Protein AF-A0A646QDD4-F1 (afdb_monomer_lite)

Sequence (176 aa):
MDSFENNEHTEEDLTSLFKNSVLDFIQSNGWLILLVCAIVCLLWKHIRAKFWLWEQSRSREKFFAAYHQDPKLVLERQEALEASRKRLQEQHDAQAELFLAKIKKREVGKCQDKVNEWEKLKVGAAYRSKLKLEEEPPPKRKTLPKSKIKNDYNPLMGSGGTSFRPSRS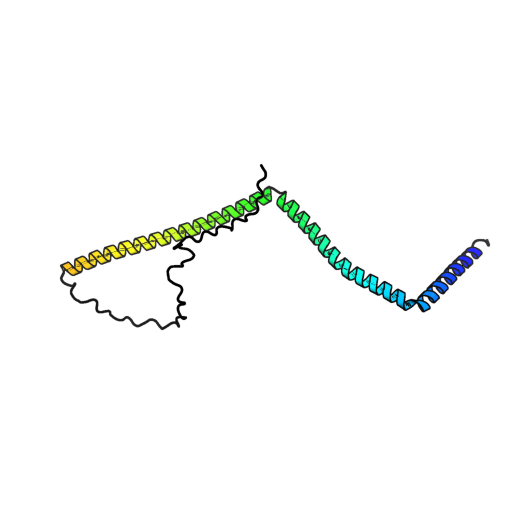ADCNSGG

Foldseek 3Di:
DPVVVVVVVVVVVVVVVVVVVVVVCCVVPVVVVVVVVVVVVVVCVVVVVVVVVVVVVVVVVVVVVCCVPDVVNVVVVVVVVVVVVVVVVVVVVVVVVVVVVVVVVVVVVVVVVVVVQVVCVVVVNNPPDPPDPPDDDDPDDPDDPPDPPPPQDPVVPDPDDPPPDPPPPPPDDDDD

Secondary structure (DSSP, 8-state):
--TTHHHHHHHHHHHHHHHHHHHHHHHHHHHHHHHHHHHHHHHHHHHHHHHHHHHHHHHHHHHHHHHHH-HHHHHHHHHHHHHHHHHHHHHHHHHHHHHHHHHHHHHHHHHHHHHHHHHHHHTTGGGS--------PPP-----------TT--TTT-SS----PPP---------

Radius of gyration: 45.16 Å; chains: 1; bounding box: 78×61×136 Å

Structure (mmCIF, N/CA/C/O backbone):
data_AF-A0A646QDD4-F1
#
_entry.id   AF-A0A646QDD4-F1
#
loop_
_atom_site.group_PDB
_atom_site.id
_atom_site.type_symbol
_atom_site.label_atom_id
_atom_site.label_alt_id
_atom_site.label_comp_id
_atom_site.label_asym_id
_atom_site.label_entity_id
_atom_site.label_seq_id
_atom_site.pdbx_PDB_ins_code
_atom_site.Cartn_x
_atom_site.Cartn_y
_atom_site.Cartn_z
_atom_site.occupancy
_atom_site.B_iso_or_equiv
_atom_site.auth_seq_id
_atom_site.auth_comp_id
_atom_site.auth_asym_id
_atom_site.auth_atom_id
_atom_site.pdbx_PDB_model_num
ATOM 1 N N . MET A 1 1 ? 35.254 -22.910 -72.976 1.00 56.84 1 MET A N 1
ATOM 2 C CA . MET A 1 1 ? 34.538 -22.955 -71.685 1.00 56.84 1 MET A CA 1
ATOM 3 C C . MET A 1 1 ? 35.250 -22.023 -70.699 1.00 56.84 1 MET A C 1
ATOM 5 O O . MET A 1 1 ? 35.274 -22.277 -69.509 1.00 56.84 1 MET A O 1
ATOM 9 N N . ASP A 1 2 ? 35.775 -20.890 -71.185 1.00 57.75 2 ASP A N 1
ATOM 10 C CA . ASP A 1 2 ? 36.961 -20.270 -70.562 1.00 57.75 2 ASP A CA 1
ATOM 11 C C . ASP A 1 2 ? 36.617 -18.925 -69.894 1.00 57.75 2 ASP A C 1
ATOM 13 O O . ASP A 1 2 ? 37.466 -18.229 -69.350 1.00 57.75 2 ASP A O 1
ATOM 17 N N . SER A 1 3 ? 35.341 -18.529 -69.939 1.00 59.41 3 SER A N 1
ATOM 18 C CA . SER A 1 3 ? 34.840 -17.290 -69.329 1.00 59.41 3 SER A CA 1
ATOM 19 C C . SER A 1 3 ? 34.386 -17.473 -67.876 1.00 59.41 3 SER A C 1
ATOM 21 O O . SER A 1 3 ? 34.140 -16.481 -67.198 1.00 59.41 3 SER A O 1
ATOM 23 N N . PHE A 1 4 ? 34.265 -18.716 -67.391 1.00 55.56 4 PHE A N 1
ATOM 24 C CA . PHE A 1 4 ? 33.913 -19.007 -65.995 1.00 55.56 4 PHE A CA 1
ATOM 25 C C . PHE A 1 4 ? 35.151 -19.059 -65.084 1.00 55.56 4 PHE A C 1
ATOM 27 O O . PHE A 1 4 ? 35.117 -18.467 -64.012 1.00 55.56 4 PHE A O 1
ATOM 34 N N . GLU A 1 5 ? 36.269 -19.632 -65.543 1.00 61.84 5 GLU A N 1
ATOM 35 C CA . GLU A 1 5 ? 37.515 -19.724 -64.753 1.00 61.84 5 GLU A CA 1
ATOM 36 C C . GLU A 1 5 ? 38.149 -18.350 -64.473 1.00 61.84 5 GLU A C 1
ATOM 38 O O . GLU A 1 5 ? 38.675 -18.104 -63.392 1.00 61.84 5 GLU A O 1
ATOM 43 N N . ASN A 1 6 ? 38.039 -17.403 -65.412 1.00 64.25 6 ASN A N 1
ATOM 44 C CA . ASN A 1 6 ? 38.593 -16.059 -65.230 1.00 64.25 6 ASN A CA 1
ATOM 45 C C . ASN A 1 6 ? 37.844 -15.226 -64.172 1.00 64.25 6 ASN A C 1
ATOM 47 O O . ASN A 1 6 ? 38.465 -14.394 -63.519 1.00 64.25 6 ASN A O 1
ATOM 51 N N . ASN A 1 7 ? 36.537 -15.449 -63.981 1.00 63.25 7 ASN A N 1
ATOM 52 C CA . ASN A 1 7 ? 35.756 -14.714 -62.979 1.00 63.25 7 ASN A CA 1
ATOM 53 C C . ASN A 1 7 ? 36.015 -15.226 -61.554 1.00 63.25 7 ASN A C 1
ATOM 55 O O . ASN A 1 7 ? 36.065 -14.426 -60.623 1.00 63.25 7 ASN A O 1
ATOM 59 N N . GLU A 1 8 ? 36.236 -16.533 -61.374 1.00 67.19 8 GLU A N 1
ATOM 60 C CA . GLU A 1 8 ? 36.577 -17.094 -60.058 1.00 67.19 8 GLU A CA 1
ATOM 61 C C . GLU A 1 8 ? 37.909 -16.539 -59.542 1.00 67.19 8 GLU A C 1
ATOM 63 O O . GLU A 1 8 ? 37.991 -16.105 -58.395 1.00 67.19 8 GLU A O 1
ATOM 68 N N . HIS A 1 9 ? 38.927 -16.435 -60.400 1.00 67.81 9 HIS A N 1
ATOM 69 C CA . HIS A 1 9 ? 40.207 -15.841 -60.008 1.00 67.81 9 HIS A CA 1
ATOM 70 C C . HIS A 1 9 ? 40.091 -14.356 -59.641 1.00 67.81 9 HIS A C 1
ATOM 72 O O . HIS A 1 9 ? 40.696 -13.930 -58.660 1.00 67.81 9 HIS A O 1
ATOM 78 N N . THR A 1 10 ? 39.267 -13.575 -60.350 1.00 73.12 10 THR A N 1
ATOM 79 C CA . THR A 1 10 ? 39.078 -12.155 -60.014 1.00 73.12 10 THR A CA 1
ATOM 80 C C . THR A 1 10 ? 38.337 -11.942 -58.695 1.00 73.12 10 THR A C 1
ATOM 82 O O . THR A 1 10 ? 38.666 -11.011 -57.965 1.00 73.12 10 THR A O 1
ATOM 85 N N . GLU A 1 11 ? 37.368 -12.792 -58.347 1.00 76.50 11 GLU A N 1
ATOM 86 C CA . GLU A 1 11 ? 36.663 -12.705 -57.059 1.00 76.50 11 GLU A CA 1
ATOM 87 C C . GLU A 1 11 ? 37.582 -13.118 -55.893 1.00 76.50 11 GLU A C 1
ATOM 89 O O . GLU A 1 11 ? 37.599 -12.475 -54.839 1.00 76.50 11 GLU A O 1
ATOM 94 N N . GLU A 1 12 ? 38.425 -14.136 -56.085 1.00 79.50 12 GLU A N 1
ATOM 95 C CA . GLU A 1 12 ? 39.442 -14.524 -55.098 1.00 79.50 12 GLU A CA 1
ATOM 96 C C . GLU A 1 12 ? 40.524 -13.439 -54.925 1.00 79.50 12 GLU A C 1
ATOM 98 O O . GLU A 1 12 ? 40.946 -13.140 -53.801 1.00 79.50 12 GLU A O 1
ATOM 103 N N . ASP A 1 13 ? 40.906 -12.753 -56.002 1.00 81.56 13 ASP A N 1
ATOM 104 C CA . ASP A 1 13 ? 41.825 -11.615 -55.947 1.00 81.56 13 ASP A CA 1
ATOM 105 C C . ASP A 1 13 ? 41.195 -10.414 -55.223 1.00 81.56 13 ASP A C 1
ATOM 107 O O . ASP A 1 13 ? 41.808 -9.830 -54.329 1.00 81.56 13 ASP A O 1
ATOM 111 N N . LEU A 1 14 ? 39.939 -10.069 -55.515 1.00 80.62 14 LEU A N 1
ATOM 112 C CA . LEU A 1 14 ? 39.234 -8.981 -54.827 1.00 80.62 14 LEU A CA 1
ATOM 113 C C . LEU A 1 14 ? 39.031 -9.280 -53.338 1.00 80.62 14 LEU A C 1
ATOM 115 O O . LEU A 1 14 ? 39.243 -8.406 -52.488 1.00 80.62 14 LEU A O 1
ATOM 119 N N . THR A 1 15 ? 38.656 -10.515 -52.997 1.00 84.00 15 THR A N 1
ATOM 120 C CA . THR A 1 15 ? 38.485 -10.909 -51.596 1.00 84.00 15 THR A CA 1
ATOM 121 C C . THR A 1 15 ? 39.816 -10.971 -50.858 1.00 84.00 15 THR A C 1
ATOM 123 O O . THR A 1 15 ? 39.854 -10.609 -49.681 1.00 84.00 15 THR A O 1
ATOM 126 N N . SER A 1 16 ? 40.912 -11.380 -51.503 1.00 83.50 16 SER A N 1
ATOM 127 C CA . SER A 1 16 ? 42.243 -11.387 -50.888 1.00 83.50 16 SER A CA 1
ATOM 128 C C . SER A 1 16 ? 42.789 -9.971 -50.683 1.00 83.50 16 SER A C 1
ATOM 130 O O . SER A 1 16 ? 43.272 -9.670 -49.591 1.00 83.50 16 SER A O 1
ATOM 132 N N . LEU A 1 17 ? 42.615 -9.062 -51.648 1.00 85.75 17 LEU A N 1
ATOM 133 C CA . LEU A 1 17 ? 42.951 -7.641 -51.499 1.00 85.75 17 LEU A CA 1
ATOM 134 C C . LEU A 1 17 ? 42.150 -6.986 -50.365 1.00 85.75 17 LEU A C 1
ATOM 136 O O . LEU A 1 17 ? 42.719 -6.278 -49.531 1.00 85.75 17 LEU A O 1
ATOM 140 N N . PHE A 1 18 ? 40.846 -7.267 -50.284 1.00 88.31 18 PHE A N 1
ATOM 141 C CA . PHE A 1 18 ? 39.997 -6.780 -49.197 1.00 88.31 18 PHE A CA 1
ATOM 142 C C . PHE A 1 18 ? 40.416 -7.359 -47.841 1.00 88.31 18 PHE A C 1
ATOM 144 O O . PHE A 1 18 ? 40.567 -6.607 -46.881 1.00 88.31 18 PHE A O 1
ATOM 151 N N . LYS 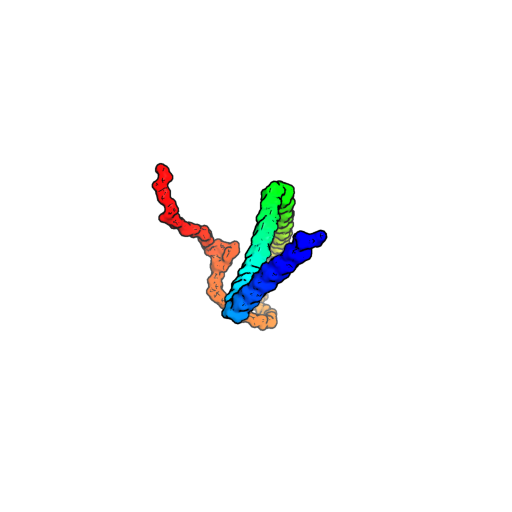A 1 19 ? 40.661 -8.673 -47.753 1.00 89.00 19 LYS A N 1
ATOM 152 C CA . LYS A 1 19 ? 41.146 -9.330 -46.527 1.00 89.00 19 LYS A CA 1
ATOM 153 C C . LYS A 1 19 ? 42.472 -8.731 -46.069 1.00 89.00 19 LYS A C 1
ATOM 155 O O . LYS A 1 19 ? 42.588 -8.407 -44.895 1.00 89.00 19 LYS A O 1
ATOM 160 N N . ASN A 1 20 ? 43.429 -8.535 -46.973 1.00 86.25 20 ASN A N 1
ATOM 161 C CA . ASN A 1 20 ? 44.737 -7.963 -46.653 1.00 86.25 20 ASN A CA 1
ATOM 162 C C . ASN A 1 20 ? 44.613 -6.508 -46.183 1.00 86.25 20 ASN A C 1
ATOM 164 O O . ASN A 1 20 ? 45.191 -6.145 -45.166 1.00 86.25 20 ASN A O 1
ATOM 168 N N . SER A 1 21 ? 43.784 -5.698 -46.847 1.00 85.62 21 SER A N 1
ATOM 169 C CA . SER A 1 21 ? 43.535 -4.309 -46.442 1.00 85.62 21 SER A CA 1
ATOM 170 C C . SER A 1 21 ? 42.830 -4.211 -45.084 1.00 85.62 21 SER A C 1
ATOM 172 O O . SER A 1 21 ? 43.204 -3.401 -44.235 1.00 85.62 21 SER A O 1
ATOM 174 N N . VAL A 1 22 ? 41.840 -5.073 -44.842 1.00 86.69 22 VAL A N 1
ATOM 175 C CA . VAL A 1 22 ? 41.144 -5.162 -43.555 1.00 86.69 22 VAL A CA 1
ATOM 176 C C . VAL A 1 22 ? 42.085 -5.677 -42.466 1.00 86.69 22 VAL A C 1
ATOM 178 O O . VAL A 1 22 ? 42.054 -5.149 -41.359 1.00 86.69 22 VAL A O 1
ATOM 181 N N . LEU A 1 23 ? 42.955 -6.645 -42.758 1.00 85.94 23 LEU A N 1
ATOM 182 C CA . LEU A 1 23 ? 43.960 -7.155 -41.822 1.00 85.94 23 LEU A CA 1
ATOM 183 C C . LEU A 1 23 ? 45.005 -6.095 -41.468 1.00 85.94 23 LEU A C 1
ATOM 185 O O . LEU A 1 23 ? 45.261 -5.905 -40.282 1.00 85.94 23 LEU A O 1
ATOM 189 N N . ASP A 1 24 ? 45.531 -5.353 -42.442 1.00 84.62 24 ASP A N 1
ATOM 190 C CA . ASP A 1 24 ? 46.452 -4.235 -42.198 1.00 84.62 24 ASP A CA 1
ATOM 191 C C . ASP A 1 24 ? 45.779 -3.135 -41.365 1.00 84.62 24 ASP A C 1
ATOM 193 O O . ASP A 1 24 ? 46.376 -2.570 -40.440 1.00 84.62 24 ASP A O 1
ATOM 197 N N . PHE A 1 25 ? 44.500 -2.856 -41.629 1.00 86.38 25 PHE A N 1
ATOM 198 C CA . PHE A 1 25 ? 43.710 -1.916 -40.839 1.00 86.38 25 PHE A CA 1
ATOM 199 C C . PHE A 1 25 ? 43.467 -2.421 -39.408 1.00 86.38 25 PHE A C 1
ATOM 201 O O . PHE A 1 25 ? 43.590 -1.650 -38.459 1.00 86.38 25 PHE A O 1
ATOM 208 N N . ILE A 1 26 ? 43.183 -3.712 -39.222 1.00 86.25 26 ILE A N 1
ATOM 209 C CA . ILE A 1 26 ? 43.022 -4.344 -37.903 1.00 86.25 26 ILE A CA 1
ATOM 210 C C . ILE A 1 26 ? 44.357 -4.382 -37.149 1.00 86.25 26 ILE A C 1
ATOM 212 O O . ILE A 1 26 ? 44.382 -4.146 -35.943 1.00 86.25 26 ILE A O 1
ATOM 216 N N . GLN A 1 27 ? 45.471 -4.648 -37.829 1.00 85.56 27 GLN A N 1
ATOM 217 C CA . GLN A 1 27 ? 46.797 -4.704 -37.216 1.00 85.56 27 GLN A CA 1
ATOM 218 C C . GLN A 1 27 ? 47.263 -3.312 -36.771 1.00 85.56 27 GLN A C 1
ATOM 220 O O . GLN A 1 27 ? 47.818 -3.168 -35.682 1.00 85.56 27 GLN A O 1
ATOM 225 N N . SER A 1 28 ? 46.993 -2.280 -37.574 1.00 86.31 28 SER A N 1
ATOM 226 C CA . SER A 1 28 ? 47.339 -0.888 -37.257 1.00 86.31 28 SER A CA 1
ATOM 227 C C . SER A 1 28 ? 46.369 -0.226 -36.269 1.00 86.31 28 SER A C 1
ATOM 229 O O . SER A 1 28 ? 46.791 0.561 -35.423 1.00 86.31 28 SER A O 1
ATOM 231 N N . ASN A 1 29 ? 45.075 -0.560 -36.329 1.00 87.94 29 ASN A N 1
ATOM 232 C CA . ASN A 1 29 ? 44.009 0.093 -35.559 1.00 87.94 29 ASN A CA 1
ATOM 233 C C . ASN A 1 29 ? 43.227 -0.861 -34.644 1.00 87.94 29 ASN A C 1
ATOM 235 O O . ASN A 1 29 ? 42.103 -0.559 -34.238 1.00 87.94 29 ASN A O 1
ATOM 239 N N . GLY A 1 30 ? 43.811 -1.996 -34.255 1.00 86.56 30 GLY A N 1
ATOM 240 C CA . GLY A 1 30 ? 43.146 -3.001 -33.415 1.00 86.56 30 GLY A CA 1
ATOM 241 C C . GLY A 1 30 ? 42.623 -2.441 -32.090 1.00 86.56 30 GLY A C 1
ATOM 242 O O . GLY A 1 30 ? 41.574 -2.853 -31.596 1.00 86.56 30 GLY A O 1
ATOM 243 N N . TRP A 1 31 ? 43.292 -1.417 -31.556 1.00 89.06 31 TRP A N 1
ATOM 244 C CA . TRP A 1 31 ? 42.856 -0.697 -30.361 1.00 89.06 31 TRP A CA 1
ATOM 245 C C . TRP A 1 31 ? 41.525 0.058 -30.554 1.00 89.06 31 TRP A C 1
ATOM 247 O O . TRP A 1 31 ? 40.720 0.107 -29.624 1.00 89.06 31 TRP A O 1
ATOM 257 N N . LEU A 1 32 ? 41.235 0.579 -31.755 1.00 90.75 32 LEU A N 1
ATOM 258 C CA . LEU A 1 32 ? 39.946 1.209 -32.069 1.00 90.75 32 LEU A CA 1
ATOM 259 C C . LEU A 1 32 ? 38.819 0.178 -32.094 1.00 90.75 32 LEU A C 1
ATOM 261 O O . LEU A 1 32 ? 37.732 0.448 -31.593 1.00 90.75 32 LEU A O 1
ATOM 265 N N . ILE A 1 33 ? 39.083 -1.021 -32.616 1.00 89.88 33 ILE A N 1
ATOM 266 C CA . ILE A 1 33 ? 38.105 -2.118 -32.639 1.00 89.88 33 ILE A CA 1
ATOM 267 C C . ILE A 1 33 ? 37.765 -2.546 -31.210 1.00 89.88 33 ILE A C 1
ATOM 269 O O . ILE A 1 33 ? 36.594 -2.751 -30.889 1.00 89.88 33 ILE A O 1
ATOM 273 N N . LEU A 1 34 ? 38.763 -2.603 -30.323 1.00 89.94 34 LEU A N 1
ATOM 274 C CA . LEU A 1 34 ? 38.538 -2.852 -28.899 1.00 89.94 34 LEU A CA 1
ATOM 275 C C . LEU A 1 34 ? 37.721 -1.735 -28.240 1.00 89.94 34 LEU A C 1
ATOM 277 O O . LEU A 1 34 ? 36.808 -2.041 -27.474 1.00 89.94 34 LEU A O 1
ATOM 281 N N . LEU A 1 35 ? 37.982 -0.462 -28.561 1.00 93.38 35 LEU A N 1
ATOM 282 C CA . LEU A 1 35 ? 37.178 0.658 -28.059 1.00 93.38 35 LEU A CA 1
ATOM 283 C C . LEU A 1 35 ? 35.732 0.601 -28.552 1.00 93.38 35 LEU A C 1
ATOM 285 O O . LEU A 1 35 ? 34.811 0.751 -27.751 1.00 93.38 35 LEU A O 1
ATOM 289 N N . VAL A 1 36 ? 35.510 0.334 -29.838 1.00 93.62 36 VAL A N 1
ATOM 290 C CA . VAL A 1 36 ? 34.164 0.181 -30.404 1.00 93.62 36 VAL A CA 1
ATOM 291 C C . VAL A 1 36 ? 33.445 -0.999 -29.753 1.00 93.62 36 VAL A C 1
ATOM 293 O O . VAL A 1 36 ? 32.302 -0.856 -29.322 1.00 93.62 36 VAL A O 1
ATOM 296 N N . CYS A 1 37 ? 34.117 -2.140 -29.596 1.00 92.75 37 CYS A N 1
ATOM 297 C CA . CYS A 1 37 ? 33.562 -3.309 -28.919 1.00 92.75 37 CYS A CA 1
ATOM 298 C C . CYS A 1 37 ? 33.210 -3.002 -27.452 1.00 92.75 37 CYS A C 1
ATOM 300 O O . CYS A 1 37 ? 32.121 -3.351 -26.989 1.00 92.75 37 CYS A O 1
ATOM 302 N N . ALA A 1 38 ? 34.077 -2.279 -26.736 1.00 93.50 38 ALA A N 1
ATOM 303 C CA . ALA A 1 38 ? 33.818 -1.832 -25.371 1.00 93.50 38 ALA A CA 1
ATOM 304 C C . ALA A 1 38 ? 32.594 -0.904 -25.301 1.00 93.50 38 ALA A C 1
ATOM 306 O O . ALA A 1 38 ? 31.716 -1.117 -24.464 1.00 93.50 38 ALA A O 1
ATOM 307 N N . ILE A 1 39 ? 32.484 0.069 -26.210 1.00 94.12 39 ILE A N 1
ATOM 308 C CA . ILE A 1 39 ? 31.334 0.979 -26.311 1.00 94.12 39 ILE A CA 1
ATOM 309 C C . ILE A 1 39 ? 30.048 0.189 -26.579 1.00 94.12 39 ILE A C 1
ATOM 311 O O . ILE A 1 39 ? 29.077 0.349 -25.841 1.00 94.12 39 ILE A O 1
ATOM 315 N N . VAL A 1 40 ? 30.038 -0.716 -27.562 1.00 94.88 40 VAL A N 1
ATOM 316 C CA . VAL A 1 40 ? 28.872 -1.561 -27.879 1.00 94.88 40 VAL A CA 1
ATOM 317 C C . VAL A 1 40 ? 28.475 -2.427 -26.682 1.00 94.88 40 VAL A C 1
ATOM 319 O O . VAL A 1 40 ? 27.292 -2.508 -26.346 1.00 94.88 40 VAL A O 1
ATOM 322 N N . CYS A 1 41 ? 29.442 -3.015 -25.975 1.00 94.62 41 CYS A N 1
ATOM 323 C CA . CYS A 1 41 ? 29.181 -3.788 -24.760 1.00 94.62 41 CYS A CA 1
ATOM 324 C C . CYS A 1 41 ? 28.545 -2.931 -23.654 1.00 94.62 41 CYS A C 1
ATOM 326 O O . CYS A 1 41 ? 27.606 -3.378 -22.987 1.00 94.62 41 CYS A O 1
ATOM 328 N N . LEU A 1 42 ? 29.023 -1.699 -23.457 1.00 92.69 42 LEU A N 1
ATOM 329 C CA . LEU A 1 42 ? 28.454 -0.761 -22.485 1.00 92.69 42 LEU A CA 1
ATOM 330 C C . LEU A 1 42 ? 27.040 -0.318 -22.885 1.00 92.69 42 LEU A C 1
ATOM 332 O O . LEU A 1 42 ? 26.141 -0.310 -22.038 1.00 92.69 42 LEU A O 1
ATOM 336 N N . LEU A 1 43 ? 26.816 -0.028 -24.169 1.00 91.62 43 LEU A N 1
ATOM 337 C CA . LEU A 1 43 ? 25.496 0.303 -24.703 1.00 91.62 43 LEU A CA 1
ATOM 338 C C . LEU A 1 43 ? 24.520 -0.855 -24.504 1.00 91.62 43 LEU A C 1
ATOM 340 O O . LEU A 1 43 ? 23.413 -0.633 -24.018 1.00 91.62 43 LEU A O 1
ATOM 344 N N . TRP A 1 44 ? 24.923 -2.093 -24.794 1.00 92.38 44 TRP A N 1
ATOM 345 C CA . TRP A 1 44 ? 24.051 -3.254 -24.621 1.00 92.38 44 TRP A CA 1
ATOM 346 C C . TRP A 1 44 ? 23.672 -3.463 -23.151 1.00 92.38 44 TRP A C 1
ATOM 348 O O . TRP A 1 44 ? 22.494 -3.649 -22.834 1.00 92.38 44 TRP A O 1
ATOM 358 N N . LYS A 1 45 ? 24.636 -3.345 -22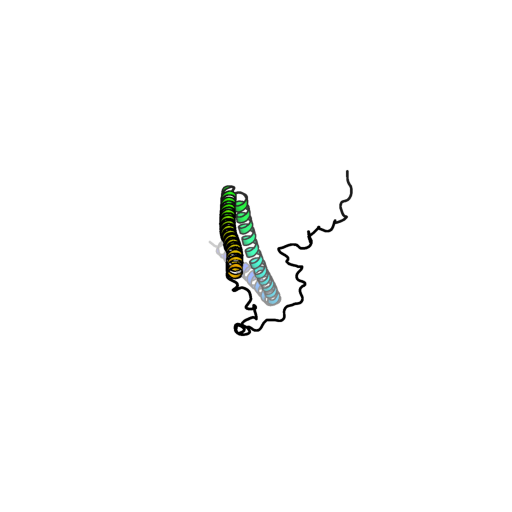.229 1.00 89.75 45 LYS A N 1
ATOM 359 C CA . LYS A 1 45 ? 24.360 -3.412 -20.784 1.00 89.75 45 LYS A CA 1
ATOM 360 C C . LYS A 1 45 ? 23.360 -2.340 -20.341 1.00 89.75 45 LYS A C 1
ATOM 362 O O . LYS A 1 45 ? 22.438 -2.641 -19.584 1.00 89.75 45 LYS A O 1
ATOM 367 N N . HIS A 1 46 ? 23.500 -1.115 -20.841 1.00 85.38 46 HIS A N 1
ATOM 368 C CA . HIS A 1 46 ? 22.635 0.004 -20.470 1.00 85.38 46 HIS A CA 1
ATOM 369 C C . HIS A 1 46 ? 21.234 -0.074 -21.107 1.00 85.38 46 HIS A C 1
ATOM 371 O O . HIS A 1 46 ? 20.229 0.216 -20.453 1.00 85.38 46 HIS A O 1
ATOM 377 N N . ILE A 1 47 ? 21.139 -0.516 -22.364 1.00 88.19 47 ILE A N 1
ATOM 378 C CA . ILE A 1 47 ? 19.869 -0.668 -23.087 1.00 88.19 47 ILE A CA 1
ATOM 379 C C . ILE A 1 47 ? 19.065 -1.845 -22.529 1.00 88.19 47 ILE A C 1
ATOM 381 O O . ILE A 1 47 ? 17.851 -1.725 -22.378 1.00 88.19 47 ILE A O 1
ATOM 385 N N . ARG A 1 48 ? 19.714 -2.952 -22.140 1.00 81.81 48 ARG A N 1
ATOM 386 C CA . ARG A 1 48 ? 19.029 -4.126 -21.573 1.00 81.81 48 ARG A CA 1
ATOM 387 C C . ARG A 1 48 ? 18.244 -3.791 -20.300 1.00 81.81 48 ARG A C 1
ATOM 389 O O . ARG A 1 48 ? 17.121 -4.262 -20.140 1.00 81.81 48 ARG A O 1
ATOM 396 N N . ALA A 1 49 ? 18.803 -2.953 -19.426 1.00 79.38 49 ALA A N 1
ATOM 397 C CA . ALA A 1 49 ? 18.123 -2.508 -18.208 1.00 79.38 49 ALA A CA 1
ATOM 398 C C . ALA A 1 49 ? 16.897 -1.633 -18.521 1.00 79.38 49 ALA A C 1
ATOM 400 O O . ALA A 1 49 ? 15.823 -1.829 -17.950 1.00 79.38 49 ALA A O 1
ATOM 401 N N . LYS A 1 50 ? 17.037 -0.701 -19.472 1.00 82.00 50 LYS A N 1
ATOM 402 C CA . LYS A 1 50 ? 15.939 0.178 -19.899 1.00 82.00 50 LYS A CA 1
ATOM 403 C C . LYS A 1 50 ? 14.831 -0.581 -20.628 1.00 82.00 50 LYS A C 1
ATOM 405 O O . LYS A 1 50 ? 13.663 -0.292 -20.400 1.00 82.00 50 LYS A O 1
ATOM 410 N N . PHE A 1 51 ? 15.183 -1.566 -21.450 1.00 83.19 51 PHE A N 1
ATOM 411 C CA . PHE A 1 51 ? 14.219 -2.395 -22.172 1.00 83.19 51 PHE A CA 1
ATOM 412 C C . PHE A 1 51 ? 13.351 -3.220 -21.215 1.00 83.19 51 PHE A C 1
ATOM 414 O O . PHE A 1 51 ? 12.133 -3.260 -21.365 1.00 83.19 51 PHE A O 1
ATOM 421 N N . TRP A 1 52 ? 13.955 -3.803 -20.173 1.00 77.31 52 TRP A N 1
ATOM 422 C CA . TRP A 1 52 ? 13.203 -4.539 -19.153 1.00 77.31 52 TRP A CA 1
ATOM 423 C C . TRP A 1 52 ? 12.244 -3.636 -18.367 1.00 77.31 52 TRP A C 1
ATOM 425 O O . TRP A 1 52 ? 11.105 -4.019 -18.102 1.00 77.31 52 TRP A O 1
ATOM 435 N N . LEU A 1 53 ? 12.674 -2.413 -18.039 1.00 82.69 53 LEU A N 1
ATOM 436 C CA . LEU A 1 53 ? 11.819 -1.438 -17.365 1.00 82.69 53 LEU A CA 1
ATOM 437 C C . LEU A 1 53 ? 10.672 -0.959 -18.266 1.00 82.69 53 LEU A C 1
ATOM 439 O O . LEU A 1 53 ? 9.547 -0.818 -17.799 1.00 82.69 53 LEU A O 1
ATOM 443 N N . TRP A 1 54 ? 10.937 -0.745 -19.555 1.00 82.81 54 TRP A N 1
ATOM 444 C CA . TRP A 1 54 ? 9.927 -0.340 -20.532 1.00 82.81 54 TRP A CA 1
ATOM 445 C C . TRP A 1 54 ? 8.842 -1.408 -20.728 1.00 82.81 54 TRP A C 1
ATOM 447 O O . TRP A 1 54 ? 7.653 -1.083 -20.696 1.00 82.81 54 TRP A O 1
ATOM 457 N N . GLU A 1 55 ? 9.230 -2.681 -20.837 1.00 83.44 55 GLU A N 1
ATOM 458 C CA . GLU A 1 55 ? 8.282 -3.798 -20.938 1.00 83.44 55 GLU A CA 1
ATOM 459 C C . GLU A 1 55 ? 7.416 -3.924 -19.672 1.00 83.44 55 GLU A C 1
ATOM 461 O O . GLU A 1 55 ? 6.199 -4.133 -19.744 1.00 83.44 55 GLU A O 1
ATOM 466 N N . GLN A 1 56 ? 8.019 -3.712 -18.495 1.00 80.62 56 GLN A N 1
ATOM 467 C CA . GLN A 1 56 ? 7.270 -3.664 -17.241 1.00 80.62 56 GLN A CA 1
ATOM 468 C C . GLN A 1 56 ? 6.295 -2.494 -17.183 1.00 80.62 56 GLN A C 1
ATOM 470 O O . GLN A 1 56 ? 5.154 -2.694 -16.767 1.00 80.62 56 GLN A O 1
ATOM 475 N N . SER A 1 57 ? 6.709 -1.292 -17.583 1.00 79.94 57 SER A N 1
ATOM 476 C CA . SER A 1 57 ? 5.830 -0.119 -17.583 1.00 79.94 57 SER A CA 1
ATOM 477 C C . SER A 1 57 ? 4.629 -0.333 -18.498 1.00 79.94 57 SER A C 1
ATOM 479 O O . SER A 1 57 ? 3.497 -0.119 -18.074 1.00 79.94 57 SER A O 1
ATOM 481 N N . ARG A 1 58 ? 4.839 -0.876 -19.701 1.00 80.44 58 ARG A N 1
ATOM 482 C CA . ARG A 1 58 ? 3.753 -1.125 -20.658 1.00 80.44 58 ARG A CA 1
ATOM 483 C C . ARG A 1 58 ? 2.795 -2.221 -20.198 1.00 80.44 58 ARG A C 1
ATOM 485 O O . ARG A 1 58 ? 1.587 -2.114 -20.403 1.00 80.44 58 ARG A O 1
ATOM 492 N N . SER A 1 59 ? 3.322 -3.264 -19.559 1.00 78.00 59 SER A N 1
ATOM 493 C CA . SER A 1 59 ? 2.490 -4.293 -18.934 1.00 78.00 59 SER A CA 1
ATOM 494 C C . SER A 1 59 ? 1.653 -3.691 -17.806 1.00 78.00 59 SER A C 1
ATOM 496 O O . SER A 1 59 ? 0.438 -3.870 -17.788 1.00 78.00 59 SER A O 1
ATOM 498 N N . ARG A 1 60 ? 2.269 -2.904 -16.913 1.00 79.19 60 ARG A N 1
ATOM 499 C CA . ARG A 1 60 ? 1.578 -2.217 -15.810 1.00 79.19 60 ARG A CA 1
ATOM 500 C C . ARG A 1 60 ? 0.483 -1.286 -16.316 1.00 79.19 60 ARG A C 1
ATOM 502 O O . ARG A 1 60 ? -0.622 -1.347 -15.801 1.00 79.19 60 ARG A O 1
ATOM 509 N N . GLU A 1 61 ? 0.753 -0.478 -17.334 1.00 80.88 61 GLU A N 1
ATOM 510 C CA . GLU A 1 61 ? -0.234 0.429 -17.930 1.00 80.88 61 GLU A CA 1
ATOM 511 C C . GLU A 1 61 ? -1.440 -0.320 -18.502 1.00 80.88 61 GLU A C 1
ATOM 513 O O . GLU A 1 61 ? -2.570 0.099 -18.272 1.00 80.88 61 GLU A O 1
ATOM 518 N N . LYS A 1 62 ? -1.230 -1.461 -19.173 1.00 80.56 62 LYS A N 1
ATOM 519 C CA . LYS A 1 62 ? -2.331 -2.322 -19.639 1.00 80.56 62 LYS A CA 1
ATOM 520 C C . LYS A 1 62 ? -3.129 -2.910 -18.476 1.00 80.56 62 LYS A C 1
ATOM 522 O O . LYS A 1 62 ? -4.354 -2.914 -18.535 1.00 80.56 62 LYS A O 1
ATOM 527 N N . PHE A 1 63 ? -2.450 -3.369 -17.422 1.00 78.62 63 PHE A N 1
ATOM 528 C CA . PHE A 1 63 ? -3.111 -3.851 -16.208 1.00 78.62 63 PHE A CA 1
ATOM 529 C C . PHE A 1 63 ? -3.929 -2.745 -15.538 1.00 78.62 63 PHE A C 1
ATOM 531 O O . PHE A 1 63 ? -5.081 -2.983 -15.203 1.00 78.62 63 PHE A O 1
ATOM 538 N N . PHE A 1 64 ? -3.383 -1.535 -15.386 1.00 76.94 64 PHE A N 1
ATOM 539 C CA . PHE A 1 64 ? -4.107 -0.393 -14.823 1.00 76.94 64 PHE A CA 1
ATOM 540 C C . PHE A 1 64 ? -5.280 0.026 -15.712 1.00 76.94 64 PHE A C 1
ATOM 542 O O . PHE A 1 64 ? -6.371 0.257 -15.201 1.00 76.94 64 PHE A O 1
ATOM 549 N N . ALA A 1 65 ? -5.093 0.083 -17.031 1.00 79.75 65 ALA A N 1
ATOM 550 C CA . ALA A 1 65 ? -6.160 0.423 -17.965 1.00 79.75 65 ALA A CA 1
ATOM 551 C C . ALA A 1 65 ? -7.312 -0.590 -17.898 1.00 79.75 65 ALA A C 1
ATOM 553 O O . ALA A 1 65 ? -8.452 -0.173 -17.725 1.00 79.75 65 ALA A O 1
ATOM 554 N N . ALA A 1 66 ? -7.023 -1.895 -17.937 1.00 77.75 66 ALA A N 1
ATOM 555 C CA . ALA A 1 66 ? -8.037 -2.939 -17.769 1.00 77.75 66 ALA A CA 1
ATOM 556 C C . ALA A 1 66 ? -8.722 -2.841 -16.395 1.00 77.75 66 ALA A C 1
ATOM 558 O O . ALA A 1 66 ? -9.944 -2.807 -16.295 1.00 77.75 66 ALA A O 1
ATOM 559 N N . TYR A 1 67 ? -7.930 -2.658 -15.336 1.00 77.88 67 TYR A N 1
ATOM 560 C CA . TYR A 1 67 ? -8.426 -2.522 -13.969 1.00 77.88 67 TYR A CA 1
ATOM 561 C C . TYR A 1 67 ? -9.386 -1.337 -13.772 1.00 77.88 67 TYR A C 1
ATOM 563 O O . TYR A 1 67 ? -10.325 -1.423 -12.983 1.00 77.88 67 TYR A O 1
ATOM 571 N N . HIS A 1 68 ? -9.152 -0.220 -14.466 1.00 76.69 68 HIS A N 1
ATOM 572 C CA . HIS A 1 68 ? -9.992 0.976 -14.387 1.00 76.69 68 HIS A CA 1
ATOM 573 C C . HIS A 1 68 ? -11.170 0.970 -15.367 1.00 76.69 68 HIS A C 1
ATOM 575 O O . HIS A 1 68 ? -12.159 1.654 -15.111 1.00 76.69 68 HIS A O 1
ATOM 581 N N . GLN A 1 69 ? -11.074 0.235 -16.476 1.00 80.50 69 GLN A N 1
ATOM 582 C CA . GLN A 1 69 ? -12.120 0.174 -17.499 1.00 80.50 69 GLN A CA 1
ATOM 583 C C . GLN A 1 69 ? -13.201 -0.865 -17.186 1.00 80.50 69 GLN A C 1
ATOM 585 O O . GLN A 1 69 ? -14.324 -0.706 -17.657 1.00 80.50 69 GLN A O 1
ATOM 590 N N . ASP A 1 70 ? -12.901 -1.881 -16.372 1.00 84.38 70 ASP A N 1
ATOM 591 C CA . ASP A 1 70 ? -13.844 -2.954 -16.059 1.00 84.38 70 ASP A CA 1
ATOM 592 C C . ASP A 1 70 ? -14.805 -2.573 -14.911 1.00 84.38 70 ASP A C 1
ATOM 594 O O . ASP A 1 70 ? -14.426 -2.612 -13.735 1.00 84.38 70 ASP A O 1
ATOM 598 N N . PRO A 1 71 ? -16.096 -2.285 -15.187 1.00 88.00 71 PRO A N 1
ATOM 599 C CA . PRO A 1 71 ? -17.053 -1.899 -14.145 1.00 88.00 71 PRO A CA 1
ATOM 600 C C . PRO A 1 71 ? -17.325 -3.028 -13.140 1.00 88.00 71 PRO A C 1
ATOM 602 O O . PRO A 1 71 ? -17.631 -2.768 -11.979 1.00 88.00 71 PRO A O 1
ATOM 605 N N . LYS A 1 72 ? -17.176 -4.293 -13.558 1.00 91.06 72 LYS A N 1
ATOM 606 C CA . LYS A 1 72 ? -17.379 -5.469 -12.697 1.00 91.06 72 LYS A CA 1
ATOM 607 C C . LYS A 1 72 ? -16.357 -5.543 -11.560 1.00 91.06 72 LYS A C 1
ATOM 609 O O . LYS A 1 72 ? -16.739 -5.815 -10.428 1.00 91.06 72 LYS A O 1
ATOM 614 N N . LEU A 1 73 ? -15.087 -5.243 -11.843 1.00 88.75 73 LEU A N 1
ATOM 615 C CA . LEU A 1 73 ? -14.024 -5.235 -10.830 1.00 88.75 73 LEU A CA 1
ATOM 616 C C . LEU A 1 73 ? -14.228 -4.111 -9.806 1.00 88.75 73 LEU A C 1
ATOM 618 O O . LEU A 1 73 ? -13.909 -4.264 -8.625 1.00 88.75 73 LEU A O 1
ATOM 622 N N . VAL A 1 74 ? -14.783 -2.978 -10.246 1.00 89.38 74 VAL A N 1
ATOM 623 C CA . VAL A 1 74 ? -15.137 -1.868 -9.354 1.00 89.38 74 VAL A CA 1
ATOM 624 C C . VAL A 1 74 ? -16.258 -2.276 -8.398 1.00 89.38 74 VAL A C 1
ATOM 626 O O . VAL A 1 74 ? -16.148 -1.997 -7.204 1.00 89.38 74 VAL A O 1
ATOM 629 N N . LEU A 1 75 ? -17.292 -2.962 -8.896 1.00 93.38 75 LEU A N 1
ATOM 630 C CA . LEU A 1 75 ? -18.391 -3.467 -8.067 1.00 93.38 75 LEU A CA 1
ATOM 631 C C . LEU A 1 75 ? -17.902 -4.492 -7.041 1.00 93.38 75 LEU A C 1
ATOM 633 O O . LEU A 1 75 ? -18.161 -4.321 -5.856 1.00 93.38 75 LEU A O 1
ATOM 637 N N . GLU A 1 76 ? -17.104 -5.479 -7.454 1.00 93.56 76 GLU A N 1
ATOM 638 C CA . GLU A 1 76 ? -16.538 -6.479 -6.535 1.00 93.56 76 GLU A CA 1
ATOM 639 C C . GLU A 1 76 ? -15.709 -5.820 -5.417 1.00 93.56 76 GLU A C 1
ATOM 641 O O . GLU A 1 76 ? -15.814 -6.173 -4.239 1.00 93.56 76 GLU A O 1
ATOM 646 N N . ARG A 1 77 ? -14.919 -4.792 -5.756 1.00 90.69 77 ARG A N 1
ATOM 647 C CA . ARG A 1 77 ? -14.182 -4.007 -4.758 1.00 90.69 77 ARG A CA 1
ATOM 648 C C . ARG A 1 77 ? -15.126 -3.277 -3.800 1.00 90.69 77 ARG A C 1
ATOM 650 O O . ARG A 1 77 ? -14.839 -3.226 -2.604 1.00 90.69 77 ARG A O 1
ATOM 657 N N . GLN A 1 78 ? -16.197 -2.669 -4.304 1.00 94.88 78 GLN A N 1
ATOM 658 C CA . GLN A 1 78 ? -17.177 -1.973 -3.467 1.00 94.88 78 GLN A CA 1
ATOM 659 C C . GLN A 1 78 ? -17.878 -2.948 -2.521 1.00 94.88 78 GLN A C 1
ATOM 661 O O . GLN A 1 78 ? -17.923 -2.686 -1.321 1.00 94.88 78 GLN A O 1
ATOM 666 N N . GLU A 1 79 ? -18.301 -4.105 -3.021 1.00 96.44 79 GLU A N 1
ATOM 667 C CA . GLU A 1 79 ? -18.903 -5.174 -2.223 1.00 96.44 79 GLU A CA 1
ATOM 668 C C . GLU A 1 79 ? -17.943 -5.679 -1.135 1.00 96.44 79 GLU A C 1
ATOM 670 O O . GLU A 1 79 ? -18.326 -5.792 0.032 1.00 96.44 79 GLU A O 1
ATOM 675 N N . ALA A 1 80 ? -16.668 -5.903 -1.469 1.00 96.50 80 ALA A N 1
ATOM 676 C CA . ALA A 1 80 ? -15.652 -6.309 -0.497 1.00 96.50 80 ALA A CA 1
ATOM 677 C C . ALA A 1 80 ? -15.423 -5.243 0.593 1.00 96.50 80 ALA A C 1
ATOM 679 O O . ALA A 1 80 ? -15.272 -5.568 1.777 1.00 96.50 80 ALA A O 1
ATOM 680 N N . LEU A 1 81 ? -15.424 -3.960 0.216 1.00 96.94 81 LEU A N 1
ATOM 681 C CA . LEU A 1 81 ? -15.317 -2.846 1.162 1.00 96.94 81 LEU A CA 1
ATOM 682 C C . LEU A 1 81 ? -16.552 -2.744 2.060 1.00 96.94 81 LEU A C 1
ATOM 684 O O . LEU A 1 81 ? -16.413 -2.544 3.268 1.00 96.94 81 LEU A O 1
ATOM 688 N N . GLU A 1 82 ? -17.750 -2.897 1.505 1.00 97.38 82 GLU A N 1
ATOM 689 C CA . GLU A 1 82 ? -18.999 -2.903 2.267 1.00 97.38 82 GLU A CA 1
ATOM 690 C C . GLU A 1 82 ? -19.070 -4.085 3.235 1.00 97.38 82 GLU A C 1
ATOM 692 O O . GLU A 1 82 ? -19.440 -3.899 4.394 1.00 97.38 82 GLU A O 1
ATOM 697 N N . ALA A 1 83 ? -18.639 -5.274 2.814 1.00 97.75 83 ALA A N 1
ATOM 698 C CA . ALA A 1 83 ? -18.541 -6.441 3.685 1.00 97.75 83 ALA A CA 1
ATOM 699 C C . ALA A 1 83 ? -17.565 -6.203 4.850 1.00 97.75 83 ALA A C 1
ATOM 701 O O . ALA A 1 83 ? -17.866 -6.543 5.995 1.00 97.75 83 ALA A O 1
ATOM 702 N N . SER A 1 84 ? -16.416 -5.574 4.583 1.00 95.69 84 SER A N 1
ATOM 703 C CA . SER A 1 84 ? -15.457 -5.191 5.626 1.00 95.69 84 SER A CA 1
ATOM 704 C C . SER A 1 84 ? -16.058 -4.185 6.617 1.00 95.69 84 SER A C 1
ATOM 706 O O . SER A 1 84 ? -15.939 -4.358 7.831 1.00 95.69 84 SER A O 1
ATOM 708 N N . ARG A 1 85 ? -16.779 -3.172 6.116 1.00 96.94 85 ARG A N 1
ATOM 709 C CA . ARG A 1 85 ? -17.472 -2.179 6.956 1.00 96.94 85 ARG A CA 1
ATOM 710 C C . ARG A 1 85 ? -18.536 -2.819 7.844 1.00 96.94 85 ARG A C 1
ATOM 712 O O . ARG A 1 85 ? -18.571 -2.507 9.030 1.00 96.94 85 ARG A O 1
ATOM 719 N N . LYS A 1 86 ? -19.352 -3.729 7.304 1.00 98.12 86 LYS A N 1
ATOM 720 C CA . LYS A 1 86 ? -20.375 -4.457 8.075 1.00 98.12 86 LYS A CA 1
ATOM 721 C C . LYS A 1 86 ? -19.750 -5.277 9.205 1.00 98.12 86 LYS A C 1
ATOM 723 O O . LYS A 1 86 ? -20.155 -5.136 10.351 1.00 98.12 86 LYS A O 1
ATOM 728 N N . ARG A 1 87 ? -18.680 -6.029 8.918 1.00 97.81 87 ARG A N 1
ATOM 729 C CA . ARG A 1 87 ? -17.941 -6.792 9.945 1.00 97.81 87 ARG A CA 1
ATOM 730 C C . ARG A 1 87 ? -17.399 -5.902 11.063 1.00 97.81 87 ARG A C 1
ATOM 732 O O . ARG A 1 87 ? -17.424 -6.292 12.226 1.00 97.81 87 ARG A O 1
ATOM 739 N N . LEU A 1 88 ? -16.892 -4.716 10.725 1.00 97.12 88 LEU A N 1
ATOM 740 C CA . LEU A 1 88 ? -16.397 -3.766 11.721 1.00 97.12 88 LEU A CA 1
ATOM 741 C C . LEU A 1 88 ? -17.536 -3.212 12.592 1.00 97.12 88 LEU A C 1
ATOM 7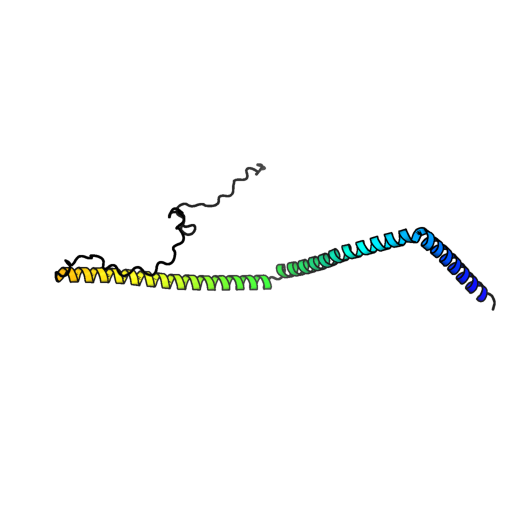43 O O . LEU A 1 88 ? -17.377 -3.104 13.806 1.00 97.12 88 LEU A O 1
ATOM 747 N N . GLN A 1 89 ? -18.679 -2.884 11.981 1.00 97.69 89 GLN A N 1
ATOM 748 C CA . GLN A 1 89 ? -19.870 -2.421 12.698 1.00 97.69 89 GLN A CA 1
ATOM 749 C C . GLN A 1 89 ? -20.353 -3.479 13.690 1.00 97.69 89 GLN A C 1
ATOM 751 O O . GLN A 1 89 ? -20.473 -3.180 14.872 1.00 97.69 89 GLN A O 1
ATOM 756 N N . GLU A 1 90 ? -20.482 -4.731 13.253 1.00 97.75 90 GLU A N 1
ATOM 757 C CA . GLU A 1 90 ? -20.872 -5.851 14.118 1.00 97.75 90 GLU A CA 1
ATOM 758 C C . GLU A 1 90 ? -19.916 -6.026 15.310 1.00 97.75 90 GLU A C 1
ATOM 760 O O . GLU A 1 90 ? -20.348 -6.246 16.442 1.00 97.75 90 GLU A O 1
ATOM 765 N N . GLN A 1 91 ? -18.603 -5.888 15.089 1.00 97.56 91 GLN A N 1
ATOM 766 C CA . GLN A 1 91 ? -17.617 -5.946 16.172 1.00 97.56 91 GLN A CA 1
ATOM 767 C C . GLN A 1 91 ? -17.769 -4.787 17.161 1.00 97.56 91 GLN A C 1
ATOM 769 O O . GLN A 1 91 ? -17.634 -4.990 18.370 1.00 97.56 91 GLN A O 1
ATOM 774 N N . HIS A 1 92 ? -18.028 -3.577 16.667 1.00 97.69 92 HIS A N 1
ATOM 775 C CA . HIS A 1 92 ? -18.255 -2.406 17.510 1.00 97.69 92 HIS A CA 1
ATOM 776 C C . HIS A 1 92 ? -19.550 -2.540 18.316 1.00 97.69 92 HIS A C 1
ATOM 778 O O . HIS A 1 92 ? -19.539 -2.272 19.518 1.00 97.69 92 HIS A O 1
ATOM 784 N N . ASP A 1 93 ? -20.623 -3.017 17.691 1.00 97.94 93 ASP A N 1
ATOM 785 C CA . ASP A 1 93 ? -21.917 -3.228 18.337 1.00 97.94 93 ASP A CA 1
ATOM 786 C C . ASP A 1 93 ? -21.803 -4.291 19.437 1.00 97.94 93 ASP A C 1
ATOM 788 O O . ASP A 1 93 ? -22.198 -4.047 20.580 1.00 97.94 93 ASP A O 1
ATOM 792 N N . ALA A 1 94 ? -21.125 -5.411 19.164 1.00 97.94 94 ALA A N 1
ATOM 793 C CA . ALA A 1 94 ? -20.854 -6.437 20.171 1.00 97.94 94 ALA A CA 1
ATOM 794 C C . ALA A 1 94 ? -20.054 -5.885 21.368 1.00 97.94 94 ALA A C 1
ATOM 796 O O . ALA A 1 94 ? -20.342 -6.191 22.530 1.00 97.94 94 ALA A O 1
ATOM 797 N N . GLN A 1 95 ? -19.050 -5.039 21.122 1.00 97.38 95 GLN A N 1
ATOM 798 C CA . GLN A 1 95 ? -18.291 -4.398 22.200 1.00 97.38 95 GLN A CA 1
ATOM 799 C C . GLN A 1 95 ? -19.137 -3.391 22.989 1.00 97.38 95 GLN A C 1
ATOM 801 O O . GLN A 1 95 ? -19.017 -3.325 24.220 1.00 97.38 95 GLN A O 1
ATOM 806 N N . ALA A 1 96 ? -20.001 -2.636 22.309 1.00 97.50 96 ALA A N 1
ATOM 807 C CA . ALA A 1 96 ? -20.915 -1.691 22.935 1.00 97.50 96 ALA A CA 1
ATOM 808 C C . ALA A 1 96 ? -21.903 -2.415 23.861 1.00 97.50 96 ALA A C 1
ATOM 810 O O . ALA A 1 96 ? -22.062 -2.014 25.017 1.00 97.50 96 ALA A O 1
ATOM 811 N N . GLU A 1 97 ? -22.485 -3.531 23.421 1.00 97.56 97 GLU A N 1
ATOM 812 C CA . GLU A 1 97 ? -23.372 -4.360 24.244 1.00 97.56 97 GLU A CA 1
ATOM 813 C C . GLU A 1 97 ? -22.666 -4.906 25.489 1.00 97.56 97 GLU A C 1
ATOM 815 O O . GLU A 1 97 ? -23.184 -4.797 26.608 1.00 97.56 97 GLU A O 1
ATOM 820 N N . LEU A 1 98 ? -21.443 -5.427 25.334 1.00 97.75 98 LEU A N 1
ATOM 821 C CA . LEU A 1 98 ? -20.638 -5.905 26.462 1.00 97.75 98 LEU A CA 1
ATOM 822 C C . LEU A 1 98 ? -20.333 -4.786 27.464 1.00 97.75 98 LEU A C 1
ATOM 824 O O . LEU A 1 98 ? -20.320 -5.018 28.679 1.00 97.75 98 LEU A O 1
ATOM 828 N N . PHE A 1 99 ? -20.078 -3.573 26.981 1.00 96.94 99 PHE A N 1
ATOM 829 C CA . PHE A 1 99 ? -19.825 -2.420 27.837 1.00 96.94 99 PHE A CA 1
ATOM 830 C C . PHE A 1 99 ? -21.089 -1.970 28.577 1.00 96.94 99 PHE A C 1
ATOM 832 O O . PHE A 1 99 ? -21.048 -1.790 29.798 1.00 96.94 99 PHE A O 1
ATOM 839 N N . LEU A 1 100 ? -22.224 -1.884 27.882 1.00 97.81 100 LEU A N 1
ATOM 840 C CA . LEU A 1 100 ? -23.521 -1.574 28.486 1.00 97.81 100 LEU A CA 1
ATOM 841 C C . LEU A 1 100 ? -23.907 -2.611 29.548 1.00 97.81 100 LEU A C 1
ATOM 843 O O . LEU A 1 100 ? -24.345 -2.244 30.640 1.00 97.81 100 LEU A O 1
ATOM 847 N N . ALA A 1 101 ? -23.674 -3.899 29.289 1.00 96.94 101 ALA A N 1
ATOM 848 C CA . ALA A 1 101 ? -23.899 -4.959 30.268 1.00 96.94 101 ALA A CA 1
ATOM 849 C C . ALA A 1 101 ? -23.018 -4.787 31.521 1.00 96.94 101 ALA A C 1
ATOM 851 O O . ALA A 1 101 ? -23.490 -4.973 32.646 1.00 96.94 101 ALA A O 1
ATOM 852 N N . LYS A 1 102 ? -21.748 -4.389 31.357 1.00 96.94 102 LYS A N 1
ATOM 853 C CA . LYS A 1 102 ? -20.843 -4.091 32.484 1.00 96.94 102 LYS A CA 1
ATOM 854 C C . LYS A 1 102 ? -21.296 -2.869 33.284 1.00 96.94 102 LYS A C 1
ATOM 856 O O . LYS A 1 102 ? -21.211 -2.902 34.512 1.00 96.94 102 LYS A O 1
ATOM 861 N N . ILE A 1 103 ? -21.780 -1.819 32.618 1.00 96.44 103 ILE A N 1
ATOM 862 C CA . ILE A 1 103 ? -22.338 -0.635 33.287 1.00 96.44 103 ILE A CA 1
ATOM 863 C C . ILE A 1 103 ? -23.537 -1.039 34.141 1.00 96.44 103 ILE A C 1
ATOM 865 O O . ILE A 1 103 ? -23.514 -0.805 35.349 1.00 96.44 103 ILE A O 1
ATOM 869 N N . LYS A 1 104 ? -24.517 -1.736 33.552 1.00 97.31 104 LYS A N 1
ATOM 870 C CA . LYS A 1 104 ? -25.722 -2.192 34.262 1.00 97.31 104 LYS A CA 1
ATOM 871 C C . LYS A 1 104 ? -25.372 -3.039 35.487 1.00 97.31 104 LYS A C 1
ATOM 873 O O . LYS A 1 104 ? -25.884 -2.790 36.574 1.00 97.31 104 LYS A O 1
ATOM 878 N N . LYS A 1 105 ? -24.437 -3.990 35.359 1.00 96.50 105 LYS A N 1
ATOM 879 C CA . LYS A 1 105 ? -23.960 -4.802 36.497 1.00 96.50 105 LYS A CA 1
ATOM 880 C C . LYS A 1 105 ? -23.348 -3.948 37.611 1.00 96.50 105 LYS A C 1
ATOM 882 O O . LYS A 1 105 ? -23.622 -4.188 38.784 1.00 96.50 105 LYS A O 1
ATOM 887 N N . ARG A 1 106 ? -22.541 -2.941 37.260 1.00 94.31 106 ARG A N 1
ATOM 888 C CA . ARG A 1 106 ? -21.934 -2.023 38.236 1.00 94.31 106 ARG A CA 1
ATOM 889 C C . ARG A 1 106 ? -22.988 -1.165 38.938 1.00 94.31 106 ARG A C 1
ATOM 891 O O . ARG A 1 106 ? -22.861 -0.916 40.132 1.00 94.31 106 ARG A O 1
ATOM 898 N N . GLU A 1 107 ? -23.998 -0.696 38.216 1.00 95.25 107 GLU A N 1
ATOM 899 C CA . GLU A 1 107 ? -25.092 0.102 38.781 1.00 95.25 107 GLU A CA 1
ATOM 900 C C . GLU A 1 107 ? -25.959 -0.713 39.740 1.00 95.25 107 GLU A C 1
ATOM 902 O O . GLU A 1 107 ? -26.222 -0.256 40.853 1.00 95.25 107 GLU A O 1
ATOM 907 N N . VAL A 1 108 ? -26.321 -1.942 39.360 1.00 96.25 108 VAL A N 1
ATOM 908 C CA . VAL A 1 108 ? -27.052 -2.870 40.235 1.00 96.25 108 VAL A CA 1
ATOM 909 C C . VAL A 1 108 ? -26.241 -3.188 41.493 1.00 96.25 108 VAL A C 1
ATOM 911 O O . VAL A 1 108 ? -26.785 -3.093 42.590 1.00 96.25 108 VAL A O 1
ATOM 914 N N . GLY A 1 109 ? -24.939 -3.472 41.363 1.00 94.50 109 GLY A N 1
ATOM 915 C CA . GLY A 1 109 ? -24.059 -3.710 42.514 1.00 94.50 109 GLY A CA 1
ATOM 916 C C . GLY A 1 109 ? -24.011 -2.518 43.474 1.00 94.50 109 GLY A C 1
ATOM 917 O O . GLY A 1 109 ? -24.241 -2.678 44.666 1.00 94.50 109 GLY A O 1
ATOM 918 N N . LYS A 1 110 ? -23.854 -1.293 42.951 1.00 95.81 110 LYS A N 1
ATOM 919 C CA . LYS A 1 110 ? -23.912 -0.066 43.768 1.00 95.81 110 LYS A CA 1
ATOM 920 C C . LYS A 1 110 ? -25.259 0.116 44.470 1.00 95.81 110 LYS A C 1
ATOM 922 O O . LYS A 1 110 ? -25.306 0.686 45.557 1.00 95.81 110 LYS A O 1
ATOM 927 N N . CYS A 1 111 ? -26.356 -0.287 43.832 1.00 95.31 111 CYS A N 1
ATOM 928 C CA . CYS A 1 111 ? -27.682 -0.225 44.437 1.00 95.31 111 CYS A CA 1
ATOM 929 C C . CYS A 1 111 ? -27.798 -1.226 45.598 1.00 95.31 111 CYS A C 1
ATOM 931 O O . CYS A 1 111 ? -28.221 -0.849 46.688 1.00 95.31 111 CYS A O 1
ATOM 933 N N . GLN A 1 112 ? -27.336 -2.462 45.397 1.00 95.50 112 GLN A N 1
ATOM 934 C CA . GLN A 1 112 ? -27.308 -3.499 46.432 1.00 95.50 112 GLN A CA 1
ATOM 935 C C . GLN A 1 112 ? -26.403 -3.121 47.608 1.00 95.50 112 GLN A C 1
ATOM 937 O O . GLN A 1 112 ? -26.807 -3.277 48.755 1.00 95.50 112 GLN A O 1
ATOM 942 N N . ASP A 1 113 ? -25.221 -2.559 47.345 1.00 92.94 113 ASP A N 1
ATOM 943 C CA . ASP A 1 113 ? -24.306 -2.092 48.392 1.00 92.94 113 ASP A CA 1
ATOM 944 C C . ASP A 1 113 ? -24.970 -1.054 49.299 1.00 92.94 113 ASP A C 1
ATOM 946 O O . ASP A 1 113 ? -24.862 -1.149 50.522 1.00 92.94 113 ASP A O 1
ATOM 950 N N . LYS A 1 114 ? -25.713 -0.106 48.710 1.00 94.25 114 LYS A N 1
ATOM 951 C CA . LYS A 1 114 ? -26.484 0.882 49.472 1.00 94.25 114 LYS A CA 1
ATOM 952 C C . LYS A 1 114 ? -27.553 0.207 50.326 1.00 94.25 114 LYS A C 1
ATOM 954 O O . LYS A 1 114 ? -27.660 0.535 51.500 1.00 94.25 114 LYS A O 1
ATOM 959 N N . VAL A 1 115 ? -28.332 -0.726 49.770 1.00 93.69 115 VAL A N 1
ATOM 960 C CA . VAL A 1 115 ? -29.365 -1.459 50.529 1.00 93.69 115 VAL A CA 1
ATOM 961 C C . VAL A 1 115 ? -28.741 -2.210 51.708 1.00 93.69 115 VAL A C 1
ATOM 963 O O . VAL A 1 115 ? -29.181 -2.038 52.841 1.00 93.69 115 VAL A O 1
ATOM 966 N N . ASN A 1 116 ? -27.656 -2.946 51.467 1.00 91.19 116 ASN A N 1
ATOM 967 C CA . ASN A 1 116 ? -26.928 -3.688 52.496 1.00 91.19 116 ASN A CA 1
ATOM 968 C C . ASN A 1 116 ? -26.357 -2.764 53.584 1.00 91.19 116 ASN A C 1
ATOM 970 O O . ASN A 1 116 ? -26.340 -3.116 54.764 1.00 91.19 116 ASN A O 1
ATOM 974 N N . GLU A 1 117 ? -25.855 -1.587 53.207 1.00 90.56 117 GLU A N 1
ATOM 975 C CA . GLU A 1 117 ? -25.387 -0.571 54.152 1.00 90.56 117 GLU A CA 1
ATOM 976 C C . GLU A 1 117 ? -26.538 -0.035 55.016 1.00 90.56 117 GLU A C 1
ATOM 978 O O . GLU A 1 117 ? -26.413 -0.001 56.243 1.00 90.56 117 GLU A O 1
ATOM 983 N N . TRP A 1 118 ? -27.684 0.287 54.406 1.00 88.81 118 TRP A N 1
ATOM 984 C CA . TRP A 1 118 ? -28.898 0.697 55.120 1.00 88.81 118 TRP A CA 1
ATOM 985 C C . TRP A 1 118 ? -29.418 -0.383 56.080 1.00 88.81 118 TRP A C 1
ATOM 987 O O . TRP A 1 118 ? -29.846 -0.063 57.190 1.00 88.81 118 TRP A O 1
ATOM 997 N N . GLU A 1 119 ? -29.360 -1.660 55.706 1.00 90.88 119 GLU A N 1
ATOM 998 C CA . GLU A 1 119 ? -29.746 -2.775 56.581 1.00 90.88 119 GLU A CA 1
ATOM 999 C C . GLU A 1 119 ? -28.798 -2.930 57.777 1.00 90.88 119 GLU A C 1
ATOM 1001 O O . GLU A 1 119 ? -29.250 -3.049 58.919 1.00 90.88 119 GLU A O 1
ATOM 1006 N N . LYS A 1 120 ? -27.481 -2.844 57.553 1.00 87.31 120 LYS A N 1
ATOM 1007 C CA . LYS A 1 120 ? -26.478 -2.878 58.633 1.00 87.31 120 LYS A CA 1
ATOM 1008 C C . LYS A 1 120 ? -26.646 -1.721 59.616 1.00 87.31 120 LYS A C 1
ATOM 1010 O O . LYS A 1 120 ? -26.456 -1.915 60.818 1.00 87.31 120 LYS A O 1
ATOM 1015 N N . LEU A 1 121 ? -27.010 -0.538 59.117 1.00 87.94 121 LEU A N 1
ATOM 1016 C CA . LEU A 1 121 ? -27.337 0.627 59.941 1.00 87.94 121 LEU A CA 1
ATOM 1017 C C . LEU A 1 121 ? -28.560 0.362 60.829 1.00 87.94 121 LEU A C 1
ATOM 1019 O O . LEU A 1 121 ? -28.498 0.652 62.022 1.00 87.94 121 LEU A O 1
ATOM 1023 N N . LYS A 1 122 ? -29.625 -0.255 60.296 1.00 86.75 122 LYS A N 1
ATOM 1024 C CA . LYS A 1 122 ? -30.824 -0.619 61.081 1.00 86.75 122 LYS A CA 1
ATOM 1025 C C . LYS A 1 122 ? -30.531 -1.613 62.206 1.00 86.75 122 LYS A C 1
ATOM 1027 O O . LYS A 1 122 ? -31.108 -1.496 63.279 1.00 86.75 122 LYS A O 1
ATOM 1032 N N . VAL A 1 123 ? -29.636 -2.572 61.971 1.00 86.12 123 VAL A N 1
ATOM 1033 C CA . VAL A 1 123 ? -29.237 -3.588 62.967 1.00 86.12 123 VAL A CA 1
ATOM 1034 C C . VAL A 1 123 ? -28.223 -3.031 63.989 1.00 86.12 123 VAL A C 1
ATOM 1036 O O . VAL A 1 123 ? -27.899 -3.694 64.969 1.00 86.12 123 VAL A O 1
ATOM 1039 N N . GLY A 1 124 ? -27.718 -1.803 63.800 1.00 81.56 124 GLY A N 1
ATOM 1040 C CA . GLY A 1 124 ? -26.726 -1.182 64.688 1.00 81.56 124 GLY A CA 1
ATOM 1041 C C . GLY A 1 124 ? -25.288 -1.674 64.470 1.00 81.56 124 GLY A C 1
ATOM 1042 O O . GLY A 1 124 ? -24.384 -1.324 65.226 1.00 81.56 124 GLY A O 1
ATOM 1043 N N . ALA A 1 125 ? -25.038 -2.448 63.410 1.00 73.00 125 ALA A N 1
ATOM 1044 C CA . ALA A 1 125 ? -23.729 -3.027 63.094 1.00 73.00 125 ALA A CA 1
ATOM 1045 C C . ALA A 1 125 ? -22.768 -2.051 62.376 1.00 73.00 125 ALA A C 1
ATOM 1047 O O . ALA A 1 125 ? -21.641 -2.414 62.039 1.00 73.00 125 ALA A O 1
ATOM 1048 N N . ALA A 1 126 ? -23.193 -0.810 62.122 1.00 63.78 126 ALA A N 1
ATOM 1049 C CA . ALA A 1 126 ? -22.473 0.153 61.286 1.00 63.78 126 ALA A CA 1
ATOM 1050 C C . ALA A 1 126 ? -21.222 0.797 61.925 1.00 63.78 126 ALA A C 1
ATOM 1052 O O . ALA A 1 126 ? -20.456 1.450 61.220 1.00 63.78 126 ALA A O 1
ATOM 1053 N N . TYR A 1 127 ? -20.978 0.620 63.231 1.00 57.78 127 TYR A N 1
ATOM 1054 C CA . TYR A 1 127 ? -19.935 1.359 63.968 1.00 57.78 127 TYR A CA 1
ATOM 1055 C C . TYR A 1 127 ? -18.558 0.662 64.062 1.00 57.78 127 TYR A C 1
ATOM 1057 O O . TYR A 1 127 ? -17.688 1.077 64.824 1.00 57.78 127 TYR A O 1
ATOM 1065 N N . ARG A 1 128 ? -18.284 -0.398 63.293 1.00 58.09 128 ARG A N 1
ATOM 1066 C CA . ARG A 1 128 ? -16.904 -0.912 63.175 1.00 58.09 128 ARG A CA 1
ATOM 1067 C C . ARG A 1 128 ? -16.241 -0.243 61.971 1.00 58.09 128 ARG A C 1
ATOM 1069 O O . ARG A 1 128 ? -16.516 -0.584 60.826 1.00 58.09 128 ARG A O 1
ATOM 1076 N N . SER A 1 129 ? -15.412 0.763 62.257 1.00 52.88 129 SER A N 1
ATOM 1077 C CA . SER A 1 129 ? -14.689 1.590 61.285 1.00 52.88 129 SER A CA 1
ATOM 1078 C C . SER A 1 129 ? -14.052 0.771 60.163 1.00 52.88 129 SER A C 1
ATOM 1080 O O . SER A 1 129 ? -13.399 -0.240 60.432 1.00 52.88 129 SER A O 1
ATOM 1082 N N . LYS A 1 130 ? -14.125 1.274 58.927 1.00 59.94 130 LYS A N 1
ATOM 1083 C CA . LYS A 1 130 ? -13.313 0.807 57.794 1.00 59.94 130 LYS A CA 1
ATOM 1084 C C . LYS A 1 130 ? -11.834 1.193 57.966 1.00 59.94 130 LYS A C 1
ATOM 1086 O O . LYS A 1 130 ? -11.257 1.857 57.108 1.00 59.94 130 LYS A O 1
ATOM 1091 N N . LEU A 1 131 ? -11.207 0.773 59.067 1.00 51.53 131 LEU A N 1
ATOM 1092 C CA . LEU A 1 131 ? -9.753 0.692 59.180 1.00 51.53 131 LEU A CA 1
ATOM 1093 C C . LEU A 1 131 ? -9.301 -0.455 58.271 1.00 51.53 131 LEU A C 1
ATOM 1095 O O . LEU A 1 131 ? -9.196 -1.603 58.680 1.00 51.53 131 LEU A O 1
ATOM 1099 N N . LYS A 1 132 ? -9.186 -0.111 56.987 1.00 50.47 132 LYS A N 1
ATOM 1100 C CA . LYS A 1 132 ? -8.257 -0.632 55.985 1.00 50.47 132 LYS A CA 1
ATOM 1101 C C . LYS A 1 132 ? -7.481 -1.878 56.450 1.00 50.47 132 LYS A C 1
ATOM 1103 O O . LYS A 1 132 ? -6.411 -1.752 57.035 1.00 50.47 132 LYS A O 1
ATOM 1108 N N . LEU A 1 133 ? -8.009 -3.069 56.155 1.00 48.62 133 LEU A N 1
ATOM 1109 C CA . LEU A 1 133 ? -7.160 -4.252 56.047 1.00 48.62 133 LEU A CA 1
ATOM 1110 C C . LEU A 1 133 ? -6.284 -4.004 54.817 1.00 48.62 133 LEU A C 1
ATOM 1112 O O . LEU A 1 133 ? -6.781 -3.920 53.693 1.00 48.62 133 LEU A O 1
ATOM 1116 N N . GLU A 1 134 ? -5.007 -3.745 55.057 1.00 54.66 134 GLU A N 1
ATOM 1117 C CA . GLU A 1 134 ? -3.979 -3.693 54.031 1.00 54.66 134 GLU A CA 1
ATOM 1118 C C . GLU A 1 134 ? -3.837 -5.120 53.484 1.00 54.66 134 GLU A C 1
ATOM 1120 O O . GLU A 1 134 ? -3.173 -5.969 54.069 1.00 54.66 134 GLU A O 1
ATOM 1125 N N . GLU A 1 135 ? -4.573 -5.431 52.419 1.00 52.34 135 GLU A N 1
ATOM 1126 C CA . GLU A 1 135 ? -4.302 -6.618 51.619 1.00 52.34 135 GLU A CA 1
ATOM 1127 C C . GLU A 1 135 ? -2.938 -6.396 50.955 1.00 52.34 135 GLU A C 1
ATOM 1129 O O . GLU A 1 135 ? -2.729 -5.381 50.283 1.00 52.34 135 GLU A O 1
ATOM 1134 N N . GLU A 1 136 ? -2.010 -7.309 51.254 1.00 61.06 136 GLU A N 1
ATOM 1135 C CA . GLU A 1 136 ? -0.642 -7.415 50.740 1.00 61.06 136 GLU A CA 1
ATOM 1136 C C . GLU A 1 136 ? -0.460 -6.765 49.354 1.00 61.06 136 GLU A C 1
ATOM 1138 O O . GLU A 1 136 ? -1.216 -7.061 48.420 1.00 61.06 136 GLU A O 1
ATOM 1143 N N . PRO A 1 137 ? 0.548 -5.889 49.169 1.00 54.69 137 PRO A N 1
ATOM 1144 C CA . PRO A 1 137 ? 0.774 -5.272 47.874 1.00 54.69 137 PRO A CA 1
ATOM 1145 C C . PRO A 1 137 ? 1.074 -6.370 46.837 1.00 54.69 137 PRO A C 1
ATOM 1147 O O . PRO A 1 137 ? 1.991 -7.167 47.048 1.00 54.69 137 PRO A O 1
ATOM 1150 N N . PRO A 1 138 ? 0.384 -6.415 45.679 1.00 60.88 138 PRO A N 1
ATOM 1151 C CA . PRO A 1 138 ? 0.751 -7.346 44.616 1.00 60.88 138 PRO A CA 1
ATOM 1152 C C . PRO A 1 138 ? 2.220 -7.113 44.221 1.00 60.88 138 PRO A C 1
ATOM 1154 O O . PRO A 1 138 ? 2.690 -5.967 44.284 1.00 60.88 138 PRO A O 1
ATOM 1157 N N . PRO A 1 139 ? 2.966 -8.158 43.803 1.00 52.09 139 PRO A N 1
ATOM 1158 C CA . PRO A 1 139 ? 4.403 -8.064 43.572 1.00 52.09 139 PRO A CA 1
ATOM 1159 C C . PRO A 1 139 ? 4.697 -6.886 42.649 1.00 52.09 139 PRO A C 1
ATOM 1161 O O . PRO A 1 139 ? 4.156 -6.798 41.542 1.00 52.09 139 PRO A O 1
ATOM 1164 N N . LYS A 1 140 ? 5.532 -5.964 43.145 1.00 54.72 140 LYS A N 1
ATOM 1165 C CA . LYS A 1 140 ? 5.956 -4.732 42.474 1.00 54.72 140 LYS A CA 1
ATOM 1166 C C . LYS A 1 140 ? 6.503 -5.065 41.084 1.00 54.72 140 LYS A C 1
ATOM 1168 O O . LYS A 1 140 ? 7.697 -5.298 40.905 1.00 54.72 140 LYS A O 1
ATOM 1173 N N . ARG A 1 141 ? 5.639 -5.057 40.068 1.00 58.50 141 ARG A N 1
ATOM 1174 C CA . ARG A 1 141 ? 6.077 -4.962 38.675 1.00 58.50 141 ARG A CA 1
ATOM 1175 C C . ARG A 1 141 ? 6.726 -3.596 38.548 1.00 58.50 141 ARG A C 1
ATOM 1177 O O . ARG A 1 141 ? 6.094 -2.597 38.881 1.00 58.50 141 ARG A O 1
ATOM 1184 N N . LYS A 1 142 ? 7.992 -3.570 38.124 1.00 54.69 142 LYS A N 1
ATOM 1185 C CA . LYS A 1 142 ? 8.776 -2.353 37.889 1.00 54.69 142 LYS A CA 1
ATOM 1186 C C . LYS A 1 142 ? 7.935 -1.386 37.055 1.00 54.69 142 LYS A C 1
ATOM 1188 O O . LYS A 1 142 ? 7.771 -1.570 35.852 1.00 54.69 142 LYS A O 1
ATOM 1193 N N . THR A 1 143 ? 7.352 -0.389 37.707 1.00 52.84 143 THR A N 1
ATOM 1194 C CA . THR A 1 143 ? 6.637 0.677 37.024 1.00 52.84 143 THR A CA 1
ATOM 1195 C C . THR A 1 143 ? 7.695 1.541 36.365 1.00 52.84 143 THR A C 1
ATOM 1197 O O . THR A 1 143 ? 8.487 2.174 37.065 1.00 52.84 143 THR A O 1
ATOM 1200 N N . LEU A 1 144 ? 7.727 1.547 35.031 1.00 65.50 144 LEU A N 1
ATOM 1201 C CA . LEU A 1 144 ? 8.458 2.564 34.284 1.00 65.50 144 LEU A CA 1
ATOM 1202 C C . LEU A 1 144 ? 8.035 3.951 34.805 1.00 65.50 144 LEU A C 1
ATOM 1204 O O . LEU A 1 144 ? 6.867 4.124 35.182 1.00 65.50 144 LEU A O 1
ATOM 1208 N N . PRO A 1 145 ? 8.958 4.927 34.863 1.00 55.81 145 PRO A N 1
ATOM 1209 C CA . PRO A 1 145 ? 8.631 6.263 35.332 1.00 55.81 145 PRO A CA 1
ATOM 1210 C C . PRO A 1 145 ? 7.474 6.808 34.495 1.00 55.81 145 PRO A C 1
ATOM 1212 O O . PRO A 1 145 ? 7.566 6.911 33.273 1.00 55.81 145 PRO A O 1
ATOM 1215 N N . LYS A 1 146 ? 6.360 7.129 35.161 1.00 58.06 146 LYS A N 1
ATOM 1216 C CA . LYS A 1 146 ? 5.236 7.834 34.544 1.00 58.06 146 LYS A CA 1
ATOM 1217 C C . LYS A 1 146 ? 5.770 9.153 33.997 1.00 58.06 146 LYS A C 1
ATOM 1219 O O . LYS A 1 146 ? 6.139 10.042 34.763 1.00 58.06 146 LYS A O 1
ATOM 1224 N N . SER A 1 147 ? 5.831 9.264 32.672 1.00 60.06 147 SER A N 1
ATOM 1225 C CA . SER A 1 147 ? 6.057 10.539 32.004 1.00 60.06 147 SER A CA 1
ATOM 1226 C C . SER A 1 147 ? 5.011 11.524 32.517 1.00 60.06 147 SER A C 1
ATOM 1228 O O . SER A 1 147 ? 3.825 11.189 32.540 1.00 60.06 147 SER A O 1
ATOM 1230 N N . LYS A 1 148 ? 5.428 12.729 32.920 1.00 60.34 148 LYS A N 1
ATOM 1231 C CA . LYS A 1 148 ? 4.533 13.849 33.252 1.00 60.34 148 LYS A CA 1
ATOM 1232 C C . LYS A 1 148 ? 3.826 14.356 31.985 1.00 60.34 148 LYS A C 1
ATOM 1234 O O . LYS A 1 148 ? 4.003 15.500 31.584 1.00 60.34 148 LYS A O 1
ATOM 1239 N N . ILE A 1 149 ? 3.059 13.503 31.319 1.00 58.28 149 ILE A N 1
ATOM 1240 C CA . ILE A 1 149 ? 2.076 13.934 30.333 1.00 58.28 149 ILE A CA 1
ATOM 1241 C C . ILE A 1 149 ? 0.861 14.327 31.162 1.00 58.28 149 ILE A C 1
ATOM 1243 O O . ILE A 1 149 ? 0.288 13.505 31.874 1.00 58.28 149 ILE A O 1
ATOM 1247 N N . LYS A 1 150 ? 0.556 15.626 31.161 1.00 59.28 150 LYS A N 1
ATOM 1248 C CA . LYS A 1 150 ? -0.627 16.189 31.813 1.00 59.28 150 LYS A CA 1
ATOM 1249 C C . LYS A 1 150 ? -1.854 15.390 31.354 1.00 59.28 150 LYS A C 1
ATOM 1251 O O . LYS A 1 150 ? -2.017 15.157 30.160 1.00 59.28 150 LYS A O 1
ATOM 1256 N N . ASN A 1 151 ? -2.696 14.989 32.306 1.00 54.38 151 ASN A N 1
ATOM 1257 C CA . ASN A 1 151 ? -3.871 14.127 32.115 1.00 54.38 151 ASN A CA 1
ATOM 1258 C C . ASN A 1 151 ? -4.977 14.720 31.211 1.00 54.38 151 ASN A C 1
ATOM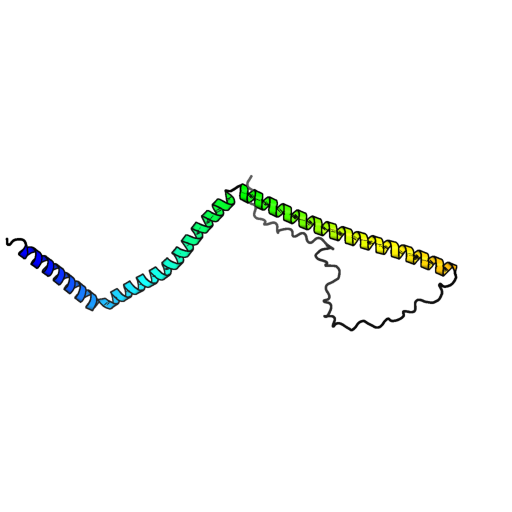 1260 O O . ASN A 1 151 ? -6.031 14.109 31.078 1.00 54.38 151 ASN A O 1
ATOM 1264 N N . ASP A 1 152 ? -4.739 15.863 30.566 1.00 55.09 152 ASP A N 1
ATOM 1265 C CA . ASP A 1 152 ? -5.709 16.546 29.705 1.00 55.09 152 ASP A CA 1
ATOM 1266 C C . ASP A 1 152 ? -5.524 16.229 28.216 1.00 55.09 152 ASP A C 1
ATOM 1268 O O . ASP A 1 152 ? -6.348 16.620 27.395 1.00 55.09 152 ASP A O 1
ATOM 1272 N N . TYR A 1 153 ? -4.466 15.503 27.837 1.00 51.69 153 TYR A N 1
ATOM 1273 C CA . TYR A 1 153 ? -4.238 15.124 26.443 1.00 51.69 153 TYR A CA 1
ATOM 1274 C C . TYR A 1 153 ? -4.522 13.638 26.233 1.00 51.69 153 TYR A C 1
ATOM 1276 O O . TYR A 1 153 ? -3.618 12.814 26.111 1.00 51.69 153 TYR A O 1
ATOM 1284 N N . ASN A 1 154 ? -5.808 13.286 26.205 1.00 60.16 154 ASN A N 1
ATOM 1285 C CA . ASN A 1 154 ? -6.230 12.045 25.572 1.00 60.16 154 ASN A CA 1
ATOM 1286 C C . ASN A 1 154 ? -6.505 12.352 24.090 1.00 60.16 154 ASN A C 1
ATOM 1288 O O . ASN A 1 154 ? -7.544 12.950 23.795 1.00 60.16 154 ASN A O 1
ATOM 1292 N N . PRO A 1 155 ? -5.617 11.964 23.154 1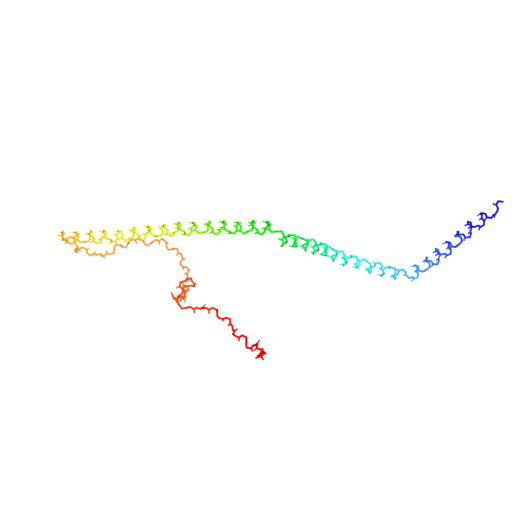.00 64.56 155 PRO A N 1
ATOM 1293 C CA . PRO A 1 155 ? -5.765 12.289 21.734 1.00 64.56 155 PRO A CA 1
ATOM 1294 C C . PRO A 1 155 ? -7.029 11.680 21.108 1.00 64.56 155 PRO A C 1
ATOM 1296 O O . PRO A 1 155 ? -7.421 12.089 20.020 1.00 64.56 155 PRO A O 1
ATOM 1299 N N . LEU A 1 156 ? -7.685 10.736 21.796 1.00 57.59 156 LEU A N 1
ATOM 1300 C CA . LEU A 1 156 ? -8.959 10.154 21.379 1.00 57.59 156 LEU A CA 1
ATOM 1301 C C . LEU A 1 156 ? -10.195 10.836 21.992 1.00 57.59 156 LEU A C 1
ATOM 1303 O O . LEU A 1 156 ? -11.277 10.716 21.432 1.00 57.59 156 LEU A O 1
ATOM 1307 N N . MET A 1 157 ? -10.062 11.507 23.145 1.00 55.97 157 MET A N 1
ATOM 1308 C CA . MET A 1 157 ? -11.205 12.023 23.931 1.00 55.97 157 MET A CA 1
ATOM 1309 C C . MET A 1 157 ? -11.232 13.552 24.053 1.00 55.97 157 MET A C 1
ATOM 1311 O O . MET A 1 157 ? -11.992 14.081 24.855 1.00 55.97 157 MET A O 1
ATOM 1315 N N . GLY A 1 158 ? -10.421 14.255 23.255 1.00 53.44 158 GLY A N 1
ATOM 1316 C CA . GLY A 1 158 ? -10.622 15.660 22.890 1.00 53.44 158 GLY A CA 1
ATOM 1317 C C . GLY A 1 158 ? -10.994 16.607 24.033 1.00 53.44 158 GLY A C 1
ATOM 1318 O O . GLY A 1 158 ? -12.107 17.120 24.061 1.00 53.44 158 GLY A O 1
ATOM 1319 N N . SER A 1 159 ? -10.052 16.927 24.922 1.00 54.81 159 SER A N 1
ATOM 1320 C CA . SER A 1 159 ? -10.161 18.144 25.736 1.00 54.81 159 SER A CA 1
ATOM 1321 C C . SER A 1 159 ? -9.492 19.296 24.985 1.00 54.81 159 SER A C 1
ATOM 1323 O O . SER A 1 159 ? -8.321 19.602 25.195 1.00 54.81 159 SER A O 1
ATOM 1325 N N . GLY A 1 160 ? -10.230 19.896 24.050 1.00 57.84 160 GLY A N 1
ATOM 1326 C CA . GLY A 1 160 ? -9.771 21.029 23.242 1.00 57.84 160 GLY A CA 1
ATOM 1327 C C . GLY A 1 160 ? -9.481 20.630 21.799 1.00 57.84 160 GLY A C 1
ATOM 1328 O O . GLY A 1 160 ? -8.454 20.031 21.490 1.00 57.84 160 GLY A O 1
ATOM 1329 N N . GLY A 1 161 ? -10.414 20.956 20.904 1.00 60.81 161 GLY A N 1
ATOM 1330 C CA . GLY A 1 161 ? -10.336 20.637 19.486 1.00 60.81 161 GLY A CA 1
ATOM 1331 C C . GLY A 1 161 ? -9.101 21.232 18.816 1.00 60.81 161 GLY A C 1
ATOM 1332 O O . GLY A 1 161 ? -9.058 22.419 18.507 1.00 60.81 161 GLY A O 1
ATOM 1333 N N . THR A 1 162 ? -8.130 20.382 18.496 1.00 54.62 162 THR A N 1
ATOM 1334 C CA . THR A 1 162 ? -7.131 20.672 17.470 1.00 54.62 162 THR A CA 1
ATOM 1335 C C . THR A 1 162 ? -7.688 20.186 16.136 1.00 54.62 162 THR A C 1
ATOM 1337 O O . THR A 1 162 ? -7.264 19.172 15.585 1.00 54.62 162 THR A O 1
ATOM 1340 N N . SER A 1 163 ? -8.696 20.888 15.618 1.00 60.88 163 SER A N 1
ATOM 1341 C CA . SER A 1 163 ? -9.016 20.795 14.197 1.00 60.88 163 SER A CA 1
ATOM 1342 C C . SER A 1 163 ? -7.792 21.302 13.437 1.00 60.88 163 SER A C 1
ATOM 1344 O O . SER A 1 163 ? -7.471 22.489 13.534 1.00 60.88 163 SER A O 1
ATOM 1346 N N . PHE A 1 164 ? -7.093 20.428 12.714 1.00 62.44 164 PHE A N 1
ATOM 1347 C CA . PHE A 1 164 ? -6.135 20.862 11.705 1.00 62.44 164 PHE A CA 1
ATOM 1348 C C . PHE A 1 164 ? -6.883 21.780 10.732 1.00 62.44 164 PHE A C 1
ATOM 1350 O O . PHE A 1 164 ? -7.738 21.328 9.971 1.00 62.44 164 PHE A O 1
ATOM 1357 N N . ARG A 1 165 ? -6.623 23.088 10.809 1.00 66.75 165 ARG A N 1
ATOM 1358 C CA . ARG A 1 165 ? -7.038 24.032 9.776 1.00 66.75 165 ARG A CA 1
ATOM 1359 C C . ARG A 1 165 ? -5.845 24.182 8.841 1.00 66.75 165 ARG A C 1
ATOM 1361 O O . ARG A 1 165 ? -4.806 24.648 9.310 1.00 66.75 165 ARG A O 1
ATOM 1368 N N . PRO A 1 166 ? -5.950 23.782 7.563 1.00 67.88 166 PRO A N 1
ATOM 1369 C CA . PRO A 1 166 ? -4.892 24.074 6.610 1.00 67.88 166 PRO A CA 1
ATOM 1370 C C . PRO A 1 166 ? -4.645 25.587 6.596 1.00 67.88 166 PRO A C 1
ATOM 1372 O O . PRO A 1 166 ? -5.589 26.379 6.691 1.00 67.88 166 PRO A O 1
ATOM 1375 N N . SER A 1 167 ? -3.370 25.977 6.529 1.00 60.06 167 SER A N 1
ATOM 1376 C CA . SER A 1 167 ? -2.981 27.375 6.350 1.00 60.06 167 SER A CA 1
ATOM 1377 C C . SER A 1 167 ? -3.721 27.933 5.135 1.00 60.06 167 SER A C 1
ATOM 1379 O O . SER A 1 167 ? -3.771 27.276 4.094 1.00 60.06 167 SER A O 1
ATOM 1381 N N . ARG A 1 168 ? -4.332 29.116 5.264 1.00 56.16 168 ARG A N 1
ATOM 1382 C CA . ARG A 1 168 ? -4.880 29.824 4.105 1.00 56.16 168 ARG A CA 1
ATOM 1383 C C . ARG A 1 168 ? -3.683 30.236 3.255 1.00 56.16 168 ARG A C 1
ATOM 1385 O O . ARG A 1 168 ? -3.057 31.246 3.552 1.00 56.16 168 ARG A O 1
ATOM 1392 N N . SER A 1 169 ? -3.344 29.441 2.245 1.00 53.91 169 SER A N 1
ATOM 1393 C CA . SER A 1 169 ? -2.445 29.880 1.184 1.00 53.91 169 SER A CA 1
ATOM 1394 C C . SER A 1 169 ? -3.062 31.133 0.574 1.00 53.91 169 SER A C 1
ATOM 1396 O O . SER A 1 169 ? -4.102 31.070 -0.082 1.00 53.91 169 SER A O 1
ATOM 1398 N N . ALA A 1 170 ? -2.474 32.284 0.879 1.00 54.59 170 ALA A N 1
ATOM 1399 C CA . ALA A 1 170 ? -2.863 33.577 0.349 1.00 54.59 170 ALA A CA 1
ATOM 1400 C C . ALA A 1 170 ? -2.327 33.724 -1.080 1.00 54.59 170 ALA A C 1
ATOM 1402 O O . ALA A 1 170 ? -1.595 34.652 -1.359 1.00 54.59 170 ALA A O 1
ATOM 1403 N N . ASP A 1 171 ? -2.686 32.790 -1.961 1.00 54.81 171 ASP A N 1
ATOM 1404 C CA . ASP A 1 171 ? -2.364 32.827 -3.387 1.00 54.81 171 ASP A CA 1
ATOM 1405 C C . ASP A 1 171 ? -3.584 32.327 -4.173 1.00 54.81 171 ASP A C 1
ATOM 1407 O O . ASP A 1 171 ? -3.582 31.279 -4.814 1.00 54.81 171 ASP A O 1
ATOM 1411 N N . CYS A 1 172 ? -4.683 33.072 -4.081 1.00 47.62 172 CYS A N 1
ATOM 1412 C CA . CYS A 1 172 ? -5.722 33.048 -5.103 1.00 47.62 172 CYS A CA 1
ATOM 1413 C C . CYS A 1 172 ? -5.940 34.484 -5.575 1.00 47.62 172 CYS A C 1
ATOM 1415 O O . CYS A 1 172 ? -6.622 35.294 -4.955 1.00 47.62 172 CYS A O 1
ATOM 1417 N N . ASN A 1 173 ? -5.248 34.775 -6.672 1.00 43.88 173 ASN A N 1
ATOM 1418 C CA . ASN A 1 173 ? -5.390 35.948 -7.511 1.00 43.88 173 ASN A CA 1
ATOM 1419 C C . ASN A 1 173 ? -6.875 36.127 -7.871 1.00 43.88 173 ASN A C 1
ATOM 1421 O O . ASN A 1 173 ? -7.487 35.227 -8.450 1.00 43.88 173 ASN A O 1
ATOM 1425 N N . SER A 1 174 ? -7.461 37.259 -7.492 1.00 41.59 174 SER A N 1
ATOM 1426 C CA . SER A 1 174 ? -8.827 37.634 -7.848 1.00 41.59 174 SER A CA 1
ATOM 1427 C C . SER A 1 174 ? -8.915 37.884 -9.355 1.00 41.59 174 SER A C 1
ATOM 1429 O O . SER A 1 174 ? -8.436 38.905 -9.846 1.00 41.59 174 SER A O 1
ATOM 1431 N N . GLY A 1 175 ? -9.516 36.949 -10.084 1.00 45.03 175 GLY A N 1
ATOM 1432 C CA . GLY A 1 175 ? -9.966 37.134 -11.459 1.00 45.03 175 GLY A CA 1
ATOM 1433 C C . GLY A 1 175 ? -11.453 36.807 -11.536 1.00 45.03 175 GLY A C 1
ATOM 1434 O O . GLY A 1 175 ? -11.831 35.666 -11.273 1.00 45.03 175 GLY A O 1
ATOM 1435 N N . GLY A 1 176 ? -12.268 37.812 -11.857 1.00 36.50 176 GLY A N 1
ATOM 1436 C CA . GLY A 1 176 ? -13.725 37.729 -11.978 1.00 36.50 176 GLY A CA 1
ATOM 1437 C C . GLY A 1 176 ? -14.372 39.082 -11.762 1.00 36.50 176 GLY A C 1
ATOM 1438 O O . GLY A 1 176 ? -14.515 39.450 -10.578 1.00 36.50 176 GLY A O 1
#

InterPro domains:
  IPR009703 Selenoprotein S [PF06936] (11-171)
  IPR009703 Selenoprotein S [PTHR28621] (7-176)

pLDDT: mean 78.09, std 16.74, range [36.5, 98.12]

Organism: NCBI:txid943146